Protein AF-A0A350M2S9-F1 (afdb_monomer_lite)

Sequence (70 aa):
MRSNELTSATYTLPPDAHRILSVAISMIRQEDKQLHTYRIYSKHLIDFFPALKSDKNAIARLDKATDALM

Structure (mmCIF, N/CA/C/O backbone):
data_AF-A0A350M2S9-F1
#
_entry.id   AF-A0A350M2S9-F1
#
loop_
_atom_site.group_PDB
_atom_site.id
_atom_site.type_symbol
_atom_site.label_atom_id
_atom_site.label_alt_id
_atom_site.label_comp_id
_atom_site.label_asym_id
_atom_site.label_entity_id
_atom_site.label_seq_id
_atom_site.pdbx_PDB_ins_code
_atom_site.Cartn_x
_atom_site.Cartn_y
_atom_site.Cartn_z
_atom_site.occupancy
_atom_site.B_iso_or_equiv
_atom_site.auth_seq_id
_atom_site.auth_comp_id
_atom_site.auth_asym_id
_atom_site.auth_atom_id
_atom_site.pdbx_PDB_model_num
ATOM 1 N N . MET A 1 1 ? -16.361 13.056 8.361 1.00 50.09 1 MET A N 1
ATOM 2 C CA . MET A 1 1 ? -15.790 13.107 6.999 1.00 50.09 1 MET A CA 1
ATOM 3 C C . MET A 1 1 ? -16.630 12.228 6.105 1.00 50.09 1 MET A C 1
ATOM 5 O O . MET A 1 1 ? -16.908 11.088 6.468 1.00 50.09 1 MET A O 1
ATOM 9 N N . ARG A 1 2 ? -17.156 12.796 5.022 1.00 50.06 2 ARG A N 1
ATOM 10 C CA . ARG A 1 2 ? -18.076 12.092 4.117 1.00 50.06 2 ARG A CA 1
ATOM 11 C C . ARG A 1 2 ? -17.248 11.213 3.183 1.00 50.06 2 ARG A C 1
ATOM 13 O O . ARG A 1 2 ? -16.189 11.637 2.745 1.00 50.06 2 ARG A O 1
ATOM 20 N N . SER A 1 3 ? -17.735 10.013 2.867 1.00 57.19 3 SER A N 1
ATOM 21 C CA . SER A 1 3 ? -17.054 9.012 2.023 1.00 57.19 3 SER A CA 1
ATOM 22 C C . SER A 1 3 ? -16.398 9.603 0.756 1.00 57.19 3 SER A C 1
ATOM 24 O O . SER A 1 3 ? -15.290 9.206 0.414 1.00 57.19 3 SER A O 1
ATOM 26 N N . ASN A 1 4 ? -16.999 10.640 0.159 1.00 59.06 4 ASN A N 1
ATOM 27 C CA . ASN A 1 4 ? -16.461 11.363 -0.999 1.00 59.06 4 ASN A CA 1
ATOM 28 C C . ASN A 1 4 ? -15.099 12.046 -0.780 1.00 59.06 4 ASN A C 1
ATOM 30 O O . ASN A 1 4 ? -14.307 12.083 -1.714 1.00 59.06 4 ASN A O 1
ATOM 34 N N . GLU A 1 5 ? -14.810 12.576 0.412 1.00 60.12 5 GLU A N 1
ATOM 35 C CA . GLU A 1 5 ? -13.540 13.268 0.705 1.00 60.12 5 GLU A CA 1
ATOM 36 C C . GLU A 1 5 ? -12.370 12.275 0.759 1.00 60.12 5 GLU A C 1
ATOM 38 O O . GLU A 1 5 ? -11.279 12.544 0.257 1.00 60.12 5 GLU A O 1
ATOM 43 N N . LEU A 1 6 ? -12.627 11.083 1.306 1.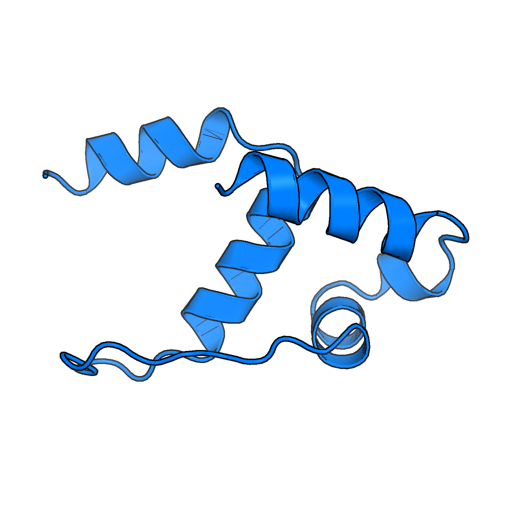00 61.28 6 LEU A N 1
ATOM 44 C CA . LEU A 1 6 ? -11.671 9.977 1.341 1.00 61.28 6 LEU A CA 1
ATOM 45 C C . LEU A 1 6 ? -11.428 9.429 -0.063 1.00 61.28 6 LEU A C 1
ATOM 47 O O . LEU A 1 6 ? -10.278 9.281 -0.462 1.00 61.28 6 LEU A O 1
ATOM 51 N N . THR A 1 7 ? -12.483 9.206 -0.852 1.00 62.53 7 THR A N 1
ATOM 52 C CA . THR A 1 7 ? -12.326 8.785 -2.250 1.00 62.53 7 THR A CA 1
ATOM 53 C C . THR A 1 7 ? -11.540 9.825 -3.051 1.00 62.53 7 THR A C 1
ATOM 55 O O . THR A 1 7 ? -10.623 9.452 -3.777 1.00 62.53 7 THR A O 1
ATOM 58 N N . SER A 1 8 ? -11.808 11.125 -2.869 1.00 61.88 8 SER A N 1
ATOM 59 C CA . SER A 1 8 ? -11.039 12.179 -3.542 1.00 61.88 8 SER A CA 1
ATOM 60 C C . SER A 1 8 ? -9.566 12.207 -3.131 1.00 61.88 8 SER A C 1
ATOM 62 O O . SER A 1 8 ? -8.703 12.342 -3.994 1.00 61.88 8 SER A O 1
ATOM 64 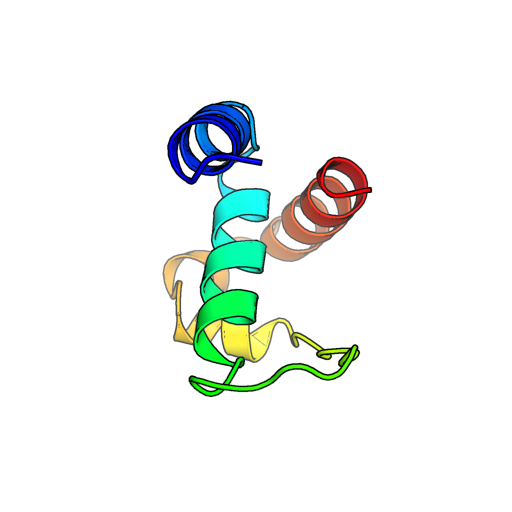N N . ALA A 1 9 ? -9.273 12.018 -1.840 1.00 63.81 9 ALA A N 1
ATOM 65 C CA . ALA A 1 9 ? -7.909 11.993 -1.319 1.00 63.81 9 ALA A CA 1
ATOM 66 C C . ALA A 1 9 ? -7.121 10.769 -1.801 1.00 63.81 9 ALA A C 1
ATOM 68 O O . ALA A 1 9 ? -5.902 10.834 -1.940 1.00 63.81 9 ALA A O 1
ATOM 69 N N . THR A 1 10 ? -7.801 9.658 -2.111 1.00 63.69 10 THR A N 1
ATOM 70 C CA . THR A 1 10 ? -7.103 8.513 -2.693 1.00 63.69 10 THR A CA 1
ATOM 71 C C . THR A 1 10 ? -6.531 8.841 -4.074 1.00 63.69 10 THR A C 1
ATOM 73 O O . THR A 1 10 ? -5.381 8.508 -4.300 1.00 63.69 10 THR A O 1
ATOM 76 N N . TYR A 1 11 ? -7.214 9.597 -4.945 1.00 67.25 11 TYR A N 1
ATOM 77 C CA . TYR A 1 11 ? -6.711 9.903 -6.301 1.00 67.25 11 TYR A CA 1
ATOM 78 C C . TYR A 1 11 ? -5.409 10.717 -6.351 1.00 67.25 11 TYR A C 1
ATOM 80 O O . TYR A 1 11 ? -4.752 10.748 -7.391 1.00 67.25 11 TYR A O 1
ATOM 88 N N . THR A 1 12 ? -5.034 11.390 -5.263 1.00 73.81 12 THR A N 1
ATOM 89 C CA . THR A 1 12 ? -3.763 12.123 -5.171 1.00 73.81 12 THR A CA 1
ATOM 90 C C . THR A 1 12 ? -2.594 11.243 -4.729 1.00 73.81 12 THR A C 1
ATOM 92 O O . THR A 1 12 ? -1.452 11.700 -4.730 1.00 73.81 12 THR A O 1
ATOM 95 N N . LEU A 1 13 ? -2.851 9.987 -4.349 1.00 72.50 13 LEU A N 1
ATOM 96 C CA . LEU A 1 13 ? -1.821 9.077 -3.871 1.00 72.50 13 LEU A CA 1
ATOM 97 C C . LEU A 1 13 ? -1.038 8.444 -5.028 1.00 72.50 13 LEU A C 1
ATOM 99 O O . LEU A 1 13 ? -1.614 8.061 -6.051 1.00 72.50 13 LEU A O 1
ATOM 103 N N . PRO A 1 14 ? 0.280 8.239 -4.859 1.00 79.62 14 PRO A N 1
ATOM 104 C CA . PRO A 1 14 ? 1.055 7.427 -5.783 1.00 79.62 14 PRO A CA 1
ATOM 105 C C . PRO A 1 14 ? 0.457 6.013 -5.937 1.00 79.62 14 PRO A C 1
ATOM 107 O O . PRO A 1 14 ? -0.060 5.457 -4.963 1.00 79.62 14 PRO A O 1
ATOM 110 N N . PRO A 1 15 ? 0.584 5.364 -7.111 1.00 81.31 15 PRO A N 1
ATOM 111 C CA . PRO A 1 15 ? 0.010 4.036 -7.351 1.00 81.31 15 PRO A CA 1
ATOM 112 C C . PRO A 1 15 ? 0.420 2.976 -6.320 1.00 81.31 15 PRO A C 1
ATOM 114 O O . PRO A 1 15 ? -0.380 2.121 -5.953 1.00 81.31 15 PRO A O 1
ATOM 117 N N . ASP A 1 16 ? 1.653 3.036 -5.818 1.00 80.44 16 ASP A N 1
ATOM 118 C CA . ASP A 1 16 ? 2.134 2.099 -4.802 1.00 80.44 16 ASP A CA 1
ATOM 119 C C . ASP A 1 16 ? 1.542 2.381 -3.405 1.00 80.44 16 ASP A C 1
ATOM 121 O O . ASP A 1 16 ? 1.290 1.441 -2.654 1.00 80.44 16 ASP A O 1
ATOM 125 N N . ALA A 1 17 ? 1.195 3.632 -3.084 1.00 77.56 17 ALA A N 1
ATOM 126 C CA . ALA A 1 17 ? 0.496 3.982 -1.841 1.00 77.56 17 ALA A CA 1
ATOM 127 C C . ALA A 1 17 ? -0.958 3.480 -1.863 1.00 77.56 17 ALA A C 1
ATOM 129 O O . ALA A 1 17 ? -1.451 2.919 -0.883 1.00 77.56 17 ALA A O 1
ATOM 130 N N . HIS A 1 18 ? -1.613 3.558 -3.025 1.00 81.94 18 HIS A N 1
ATOM 131 C CA . HIS A 1 18 ? -2.905 2.909 -3.252 1.00 81.94 18 HIS A CA 1
ATOM 132 C C . HIS A 1 18 ? -2.858 1.391 -3.046 1.00 81.94 18 HIS A C 1
ATOM 134 O O . HIS A 1 18 ? -3.787 0.817 -2.471 1.00 81.94 18 HIS A O 1
ATOM 140 N N . ARG A 1 19 ? -1.790 0.727 -3.509 1.00 81.44 19 ARG A N 1
ATOM 141 C CA . ARG A 1 19 ? -1.608 -0.722 -3.332 1.00 81.44 19 ARG A CA 1
ATOM 142 C C . ARG A 1 19 ? -1.485 -1.089 -1.855 1.00 81.44 19 ARG A C 1
ATOM 144 O O . ARG A 1 19 ? -2.148 -2.027 -1.417 1.00 81.44 19 ARG A O 1
ATOM 151 N N . ILE A 1 20 ? -0.708 -0.320 -1.088 1.00 81.19 20 ILE A N 1
ATOM 152 C CA . ILE A 1 20 ? -0.565 -0.497 0.366 1.00 81.19 20 ILE A CA 1
ATOM 153 C C . ILE A 1 20 ? -1.924 -0.364 1.063 1.00 81.19 20 ILE A C 1
ATOM 155 O O . ILE A 1 20 ? -2.319 -1.269 1.799 1.00 81.19 20 ILE A O 1
ATOM 159 N N . LEU A 1 21 ? -2.677 0.705 0.781 1.00 81.19 21 LEU A N 1
ATOM 160 C CA . LEU A 1 21 ? -4.006 0.916 1.367 1.00 81.19 21 LEU A CA 1
ATOM 161 C C . LEU A 1 21 ? -5.001 -0.186 0.992 1.00 81.19 21 LEU A C 1
ATOM 163 O O . LEU A 1 21 ? -5.771 -0.626 1.840 1.00 81.19 21 LEU A O 1
ATOM 16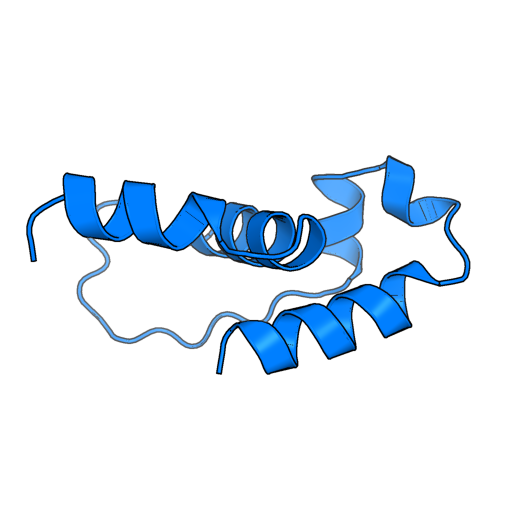7 N N . SER A 1 22 ? -4.974 -0.667 -0.251 1.00 80.94 22 SER A N 1
ATOM 168 C CA . SER A 1 22 ? -5.881 -1.729 -0.710 1.00 80.94 22 SER A CA 1
ATOM 169 C C . SER A 1 22 ? -5.659 -3.030 0.063 1.00 80.94 22 SER A C 1
ATOM 171 O O . SER A 1 22 ? -6.619 -3.665 0.500 1.00 80.94 22 SER A O 1
ATOM 173 N N . VAL A 1 23 ? -4.393 -3.400 0.293 1.00 81.50 23 VAL A N 1
ATOM 174 C CA . VAL A 1 23 ? -4.056 -4.567 1.120 1.00 81.50 23 VAL A CA 1
ATOM 175 C C . VAL A 1 23 ? -4.442 -4.319 2.576 1.00 81.50 23 VAL A C 1
ATOM 177 O O . VAL A 1 23 ? -5.075 -5.185 3.173 1.00 81.50 23 VAL A O 1
ATOM 180 N N . ALA A 1 24 ? -4.154 -3.138 3.132 1.00 78.81 24 ALA A N 1
ATOM 181 C CA . ALA A 1 24 ? -4.541 -2.786 4.501 1.00 78.81 24 ALA A CA 1
ATOM 182 C C . ALA A 1 24 ? -6.056 -2.931 4.729 1.00 78.81 24 ALA A C 1
ATOM 184 O O . ALA A 1 24 ? -6.480 -3.596 5.671 1.00 78.81 24 ALA A O 1
ATOM 185 N N . ILE A 1 25 ? -6.869 -2.382 3.822 1.00 78.88 25 ILE A N 1
ATOM 186 C CA . ILE A 1 25 ? -8.334 -2.471 3.866 1.00 78.88 25 ILE A CA 1
ATOM 187 C C . ILE A 1 25 ? -8.795 -3.927 3.775 1.00 78.88 25 ILE A C 1
ATOM 189 O O . ILE A 1 25 ? -9.680 -4.324 4.525 1.00 78.88 25 ILE A O 1
ATOM 193 N N . SER A 1 26 ? -8.174 -4.745 2.917 1.00 79.44 26 SER A N 1
ATOM 194 C CA . SER A 1 26 ? -8.524 -6.169 2.801 1.00 79.44 26 SER A CA 1
ATOM 195 C C . SER A 1 26 ? -8.269 -6.978 4.083 1.00 79.44 26 SER A C 1
ATOM 197 O O . SER A 1 26 ? -8.877 -8.029 4.277 1.00 79.44 26 SER A O 1
ATOM 199 N N . MET A 1 27 ? -7.378 -6.497 4.959 1.00 77.25 27 MET A N 1
ATOM 200 C CA . MET A 1 27 ? -7.038 -7.143 6.230 1.00 77.25 27 MET A CA 1
ATOM 201 C C . MET A 1 27 ? -7.927 -6.685 7.398 1.00 77.25 27 MET A C 1
ATOM 203 O O . MET A 1 27 ? -7.945 -7.349 8.437 1.00 77.25 27 MET A O 1
ATOM 207 N N . ILE A 1 28 ? -8.675 -5.588 7.235 1.00 77.06 28 ILE A N 1
ATOM 208 C CA . ILE A 1 28 ? -9.634 -5.087 8.225 1.00 77.06 28 ILE A CA 1
ATOM 209 C C . ILE A 1 28 ? -10.934 -5.890 8.107 1.00 77.06 28 ILE A C 1
ATOM 211 O O . ILE A 1 28 ? -11.531 -5.997 7.035 1.00 77.06 28 ILE A O 1
ATOM 215 N N . ARG A 1 29 ? -11.404 -6.457 9.223 1.00 70.94 29 ARG A N 1
ATOM 216 C CA . ARG A 1 29 ? -12.708 -7.133 9.269 1.00 70.94 29 ARG A CA 1
ATOM 217 C C . ARG A 1 29 ? -13.825 -6.087 9.290 1.00 70.94 29 ARG A C 1
ATOM 219 O O . ARG A 1 29 ? -13.685 -5.038 9.917 1.00 70.94 29 ARG A O 1
ATOM 226 N N . GLN A 1 30 ? -14.949 -6.365 8.622 1.00 58.88 30 GLN A N 1
ATOM 227 C CA . GLN A 1 30 ? -16.144 -5.530 8.7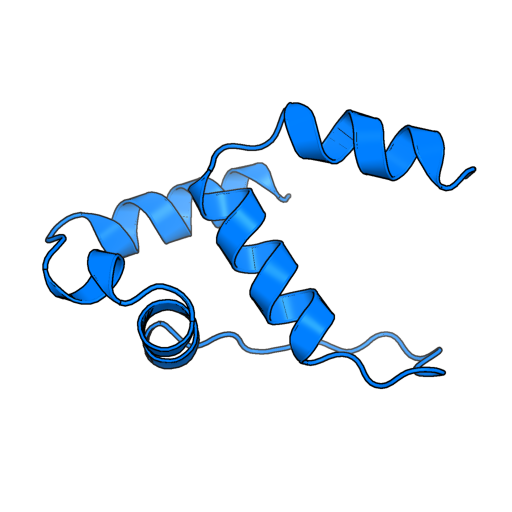79 1.00 58.88 30 GLN A CA 1
ATOM 228 C C . GLN A 1 30 ? -16.497 -5.469 10.273 1.00 58.88 30 GLN A C 1
ATOM 230 O O . GLN A 1 30 ? -16.552 -6.508 10.923 1.00 58.88 30 GLN A O 1
ATOM 235 N N . GLU A 1 31 ? -16.694 -4.252 10.792 1.00 61.50 31 GLU A N 1
ATOM 236 C CA . GLU A 1 31 ? -16.964 -3.922 12.208 1.00 61.50 31 GLU A CA 1
ATOM 237 C C . GLU A 1 31 ? -15.756 -3.796 13.146 1.00 61.50 31 GLU A C 1
ATOM 239 O O . GLU A 1 31 ? -15.938 -3.600 14.351 1.00 61.50 31 GLU A O 1
ATOM 244 N N . ASP A 1 32 ? -14.530 -3.802 12.622 1.00 64.69 32 ASP A N 1
ATOM 245 C CA . ASP A 1 32 ? -13.360 -3.561 13.458 1.00 64.69 32 ASP A CA 1
ATOM 246 C C . ASP A 1 32 ? -13.248 -2.076 13.855 1.00 64.69 32 ASP A C 1
ATOM 248 O O . ASP A 1 32 ? -12.810 -1.223 13.083 1.00 64.69 32 ASP A O 1
ATOM 252 N N . LYS A 1 33 ? -13.736 -1.743 15.056 1.00 66.44 33 LYS A N 1
ATOM 253 C CA . LYS A 1 33 ? -13.766 -0.367 15.596 1.00 66.44 33 LYS A CA 1
ATOM 254 C C . LYS A 1 33 ? -12.530 -0.014 16.426 1.00 66.44 33 LYS A C 1
ATOM 256 O O . LYS A 1 33 ? -12.465 1.088 16.971 1.00 66.44 33 LYS A O 1
ATOM 261 N N . GLN A 1 34 ? -11.589 -0.942 16.581 1.00 70.38 34 GLN A N 1
ATOM 262 C CA . GLN A 1 34 ? -10.371 -0.721 17.355 1.00 70.38 34 GLN A CA 1
ATOM 263 C C . GLN A 1 34 ? -9.223 -0.242 16.459 1.00 70.38 34 GLN A C 1
ATOM 265 O O . GLN A 1 34 ? -9.164 -0.547 15.270 1.00 70.38 34 GLN A O 1
ATOM 270 N N . LEU A 1 35 ? -8.310 0.539 17.042 1.00 66.25 35 LEU A N 1
ATOM 271 C CA . LEU A 1 35 ? -7.076 0.945 16.375 1.00 66.25 35 LEU A CA 1
ATOM 272 C C . LEU A 1 35 ? -6.147 -0.267 16.286 1.00 66.25 35 LEU A C 1
ATOM 274 O O . LEU A 1 35 ? -5.581 -0.691 17.292 1.00 66.25 35 LEU A O 1
ATOM 278 N N . HIS A 1 36 ? -5.989 -0.801 15.078 1.00 69.69 36 HIS A N 1
ATOM 279 C CA . HIS A 1 36 ? -5.105 -1.930 14.811 1.00 69.69 36 HIS A CA 1
ATOM 280 C C . HIS A 1 36 ? -3.869 -1.501 14.042 1.00 69.69 36 HIS A C 1
ATOM 282 O O . HIS A 1 36 ? -3.950 -0.829 13.014 1.00 69.69 36 HIS A O 1
ATOM 288 N N . THR A 1 37 ? -2.715 -1.967 14.510 1.00 74.88 37 THR A N 1
ATOM 289 C CA . THR A 1 37 ? -1.473 -1.900 13.743 1.00 74.88 37 THR A CA 1
ATOM 290 C C . THR A 1 37 ? -1.384 -3.135 12.854 1.00 74.88 37 THR A C 1
ATOM 292 O O . THR A 1 37 ? -1.139 -4.240 13.339 1.00 74.88 37 THR A O 1
ATOM 295 N N . TYR A 1 38 ? -1.545 -2.959 11.542 1.00 74.00 38 TYR A N 1
ATOM 296 C CA . TYR A 1 38 ? -1.370 -4.042 10.573 1.00 74.00 38 TYR A CA 1
ATOM 297 C C . TYR A 1 38 ? 0.054 -4.059 10.029 1.00 74.00 38 TYR A C 1
ATOM 299 O O . TYR A 1 38 ? 0.539 -3.081 9.462 1.00 74.00 38 TYR A O 1
ATOM 307 N N . ARG A 1 39 ? 0.724 -5.208 10.154 1.00 80.75 39 ARG A N 1
ATOM 308 C CA . ARG A 1 39 ? 2.025 -5.430 9.524 1.00 80.75 39 ARG A CA 1
ATOM 309 C C . ARG A 1 39 ? 1.832 -6.004 8.124 1.00 80.75 39 ARG A C 1
ATOM 311 O O . ARG A 1 39 ? 1.478 -7.173 7.967 1.00 80.75 39 ARG A O 1
ATOM 318 N N . ILE A 1 40 ? 2.099 -5.190 7.108 1.00 79.38 40 ILE A N 1
ATOM 319 C CA . ILE A 1 40 ? 2.054 -5.611 5.706 1.00 79.38 40 ILE A CA 1
ATOM 320 C C . ILE A 1 40 ? 3.459 -6.045 5.289 1.00 79.38 40 ILE A C 1
ATOM 322 O O . ILE A 1 40 ? 4.391 -5.247 5.266 1.00 79.38 40 ILE A O 1
ATOM 326 N N . TYR A 1 41 ? 3.622 -7.330 4.978 1.00 82.31 41 TYR A N 1
ATOM 327 C CA . TYR A 1 41 ? 4.870 -7.858 4.433 1.00 82.31 41 TYR A CA 1
ATOM 328 C C . TYR A 1 41 ? 4.880 -7.721 2.912 1.00 82.31 41 TYR A C 1
ATOM 330 O O . TYR A 1 41 ? 3.840 -7.869 2.269 1.00 82.31 41 TYR A O 1
ATOM 338 N N . SER A 1 42 ? 6.064 -7.566 2.317 1.00 76.56 42 SER A N 1
ATOM 339 C CA . SER A 1 42 ? 6.227 -7.481 0.860 1.00 76.56 42 SER A CA 1
ATOM 340 C C . SER A 1 42 ? 5.618 -8.680 0.125 1.00 76.56 42 SER A C 1
ATOM 342 O O . SER A 1 42 ? 5.104 -8.515 -0.977 1.00 76.56 42 SER A O 1
ATOM 344 N N . LYS A 1 43 ? 5.591 -9.871 0.749 1.00 82.81 43 LYS A N 1
ATOM 345 C CA . LYS A 1 43 ? 4.912 -11.044 0.175 1.00 82.81 43 LYS A CA 1
ATOM 346 C C . LYS A 1 43 ? 3.417 -10.790 -0.054 1.00 82.81 43 LYS A C 1
ATOM 348 O O . LYS A 1 43 ? 2.930 -11.097 -1.127 1.00 82.81 43 LYS A O 1
ATOM 353 N N . HIS A 1 44 ? 2.715 -10.168 0.901 1.00 82.50 44 HIS A N 1
ATOM 354 C CA . HIS A 1 44 ? 1.273 -9.913 0.790 1.00 82.50 44 HIS A CA 1
ATOM 355 C C . HIS A 1 44 ? 0.973 -8.940 -0.351 1.00 82.50 44 HIS A C 1
ATOM 357 O O . HIS A 1 44 ? -0.005 -9.102 -1.073 1.00 82.50 44 HIS A O 1
ATOM 363 N N . LEU A 1 45 ? 1.852 -7.954 -0.546 1.00 80.25 45 LEU A N 1
ATOM 364 C CA . LEU A 1 45 ? 1.762 -7.024 -1.667 1.00 80.25 45 LEU A CA 1
ATOM 365 C C . LEU A 1 45 ? 2.018 -7.718 -3.005 1.00 80.25 45 LEU A C 1
ATOM 367 O O . LEU A 1 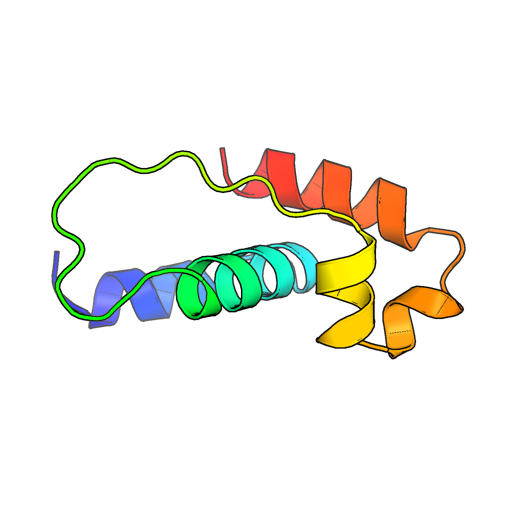45 ? 1.325 -7.418 -3.966 1.00 80.25 45 LEU A O 1
ATOM 371 N N . ILE A 1 46 ? 2.971 -8.649 -3.076 1.00 83.31 46 ILE A N 1
ATOM 372 C CA . ILE A 1 46 ? 3.231 -9.437 -4.290 1.00 83.31 46 ILE A CA 1
ATOM 373 C C . ILE A 1 46 ? 2.071 -10.397 -4.583 1.00 83.31 46 ILE A C 1
ATOM 375 O O . ILE A 1 46 ? 1.690 -10.537 -5.740 1.00 83.31 46 ILE A O 1
ATOM 379 N N . ASP A 1 47 ? 1.488 -11.020 -3.560 1.00 82.94 47 ASP A N 1
ATOM 380 C CA . ASP A 1 47 ? 0.349 -11.929 -3.717 1.00 82.94 47 ASP A CA 1
ATOM 381 C C . ASP A 1 47 ? -0.870 -11.185 -4.297 1.00 82.94 47 ASP A C 1
ATOM 383 O O . ASP A 1 47 ? -1.528 -11.688 -5.206 1.00 82.94 47 ASP A O 1
ATOM 387 N N . PHE A 1 48 ? -1.128 -9.955 -3.833 1.00 78.94 48 PHE A N 1
ATOM 388 C CA . PHE A 1 48 ? -2.183 -9.087 -4.375 1.00 78.94 48 PHE A CA 1
ATOM 389 C C . PHE A 1 48 ? -1.807 -8.406 -5.702 1.00 78.94 48 PHE A C 1
ATOM 391 O O . PHE A 1 48 ? -2.673 -8.172 -6.544 1.00 78.94 48 PHE A O 1
ATOM 398 N N . PHE A 1 49 ? -0.527 -8.088 -5.912 1.00 83.44 49 PHE A N 1
ATOM 399 C CA . PHE A 1 49 ? -0.007 -7.410 -7.102 1.00 83.44 49 PHE A CA 1
ATOM 400 C C . PHE A 1 49 ? 1.223 -8.150 -7.664 1.00 83.44 49 PHE A C 1
ATOM 402 O O . PHE A 1 49 ? 2.361 -7.696 -7.484 1.00 83.44 49 PHE A O 1
ATOM 409 N N . PRO A 1 50 ? 1.027 -9.251 -8.420 1.00 83.06 50 PRO A N 1
ATOM 410 C CA . PRO A 1 50 ? 2.117 -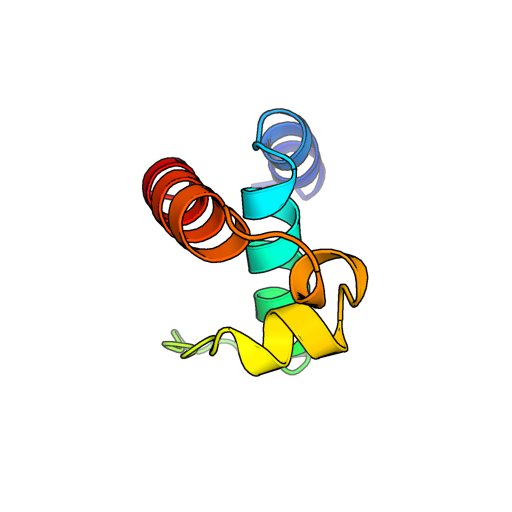10.127 -8.871 1.00 83.06 50 PRO A CA 1
ATOM 411 C C . PRO A 1 50 ? 3.198 -9.434 -9.705 1.00 83.06 50 PRO A C 1
ATOM 413 O O . PRO A 1 50 ? 4.353 -9.859 -9.702 1.00 83.06 50 PRO A O 1
ATOM 416 N N . ALA A 1 51 ? 2.849 -8.331 -10.375 1.00 81.44 51 ALA A N 1
ATOM 417 C CA . ALA A 1 51 ? 3.782 -7.505 -11.140 1.00 81.44 51 ALA A CA 1
ATOM 418 C C . ALA A 1 51 ? 4.959 -6.971 -10.297 1.00 81.44 51 ALA A C 1
ATOM 420 O O . ALA A 1 51 ? 6.031 -6.717 -10.840 1.00 81.44 51 ALA A O 1
ATOM 421 N N . LEU A 1 52 ? 4.797 -6.850 -8.973 1.00 80.12 52 LEU A N 1
ATOM 422 C CA . LEU A 1 52 ? 5.862 -6.421 -8.062 1.00 80.12 52 LEU A CA 1
ATOM 423 C C . LEU A 1 52 ? 6.990 -7.457 -7.923 1.00 80.12 52 LEU A C 1
ATOM 425 O O . LEU A 1 52 ? 8.106 -7.088 -7.572 1.00 80.12 52 LEU A O 1
ATOM 429 N N . LYS A 1 53 ? 6.740 -8.740 -8.226 1.00 80.69 53 LYS A N 1
ATOM 430 C CA . LYS A 1 53 ? 7.734 -9.820 -8.088 1.00 80.69 53 LYS A CA 1
ATOM 431 C C . LYS A 1 53 ? 8.946 -9.641 -9.001 1.00 80.69 53 LYS A C 1
ATOM 433 O O . LYS A 1 53 ? 10.058 -10.012 -8.638 1.00 80.69 53 LYS A O 1
ATOM 438 N N . SER A 1 54 ? 8.721 -9.112 -10.198 1.00 78.88 54 SER A N 1
ATOM 439 C CA . SER A 1 54 ? 9.756 -8.937 -11.222 1.00 78.88 54 SER A CA 1
ATOM 440 C C . SER A 1 54 ? 10.392 -7.548 -11.186 1.00 78.88 54 SER A C 1
ATOM 442 O O . SER A 1 54 ? 11.298 -7.262 -11.970 1.00 78.88 54 SER A O 1
ATOM 444 N N . ASP A 1 55 ? 9.929 -6.682 -10.288 1.00 78.38 55 ASP A N 1
ATOM 445 C CA . ASP A 1 55 ? 10.346 -5.295 -10.227 1.00 78.38 55 ASP A CA 1
ATOM 446 C C . ASP A 1 55 ? 11.431 -5.093 -9.168 1.00 78.38 55 ASP A C 1
ATOM 448 O O . ASP A 1 55 ? 11.179 -5.085 -7.962 1.00 78.38 55 ASP A O 1
ATOM 452 N N . LYS A 1 56 ? 12.664 -4.890 -9.641 1.00 78.50 56 LYS A N 1
ATOM 453 C CA . LYS A 1 56 ? 13.847 -4.689 -8.792 1.00 78.50 56 LYS A CA 1
ATOM 454 C C . LYS A 1 56 ? 13.735 -3.464 -7.877 1.00 78.50 56 LYS A C 1
ATOM 456 O O . LYS A 1 56 ? 14.418 -3.418 -6.860 1.00 78.50 56 LYS A O 1
ATOM 461 N N . ASN A 1 57 ? 12.874 -2.504 -8.216 1.00 81.69 57 ASN A N 1
ATOM 462 C CA . ASN A 1 57 ? 12.677 -1.270 -7.462 1.00 81.69 57 ASN A CA 1
ATOM 463 C C . ASN A 1 57 ? 11.397 -1.289 -6.612 1.00 81.69 57 ASN A C 1
ATOM 465 O O . ASN A 1 57 ? 11.081 -0.277 -5.988 1.00 81.69 57 ASN A O 1
ATOM 469 N N . ALA A 1 58 ? 10.662 -2.409 -6.560 1.00 75.56 58 ALA A N 1
ATOM 470 C CA . ALA A 1 58 ? 9.400 -2.501 -5.825 1.00 75.56 58 ALA A CA 1
ATOM 471 C C . ALA A 1 58 ? 9.541 -2.081 -4.356 1.00 75.56 58 ALA A C 1
ATOM 473 O O . ALA A 1 58 ? 8.738 -1.288 -3.882 1.00 75.56 58 ALA A O 1
ATOM 474 N N . ILE A 1 59 ? 10.579 -2.553 -3.656 1.00 75.62 59 ILE A N 1
ATOM 475 C CA . ILE A 1 59 ? 10.804 -2.230 -2.236 1.00 75.62 59 ILE A CA 1
ATOM 476 C C . ILE A 1 59 ? 11.023 -0.723 -2.048 1.00 75.62 59 ILE A C 1
ATOM 478 O O . ILE A 1 59 ? 10.316 -0.104 -1.265 1.00 75.62 59 ILE A O 1
ATOM 482 N N . ALA A 1 60 ? 11.909 -0.109 -2.836 1.00 81.69 60 ALA A N 1
ATOM 483 C CA . ALA A 1 60 ? 12.185 1.326 -2.736 1.00 81.69 60 ALA A CA 1
ATOM 484 C C . ALA A 1 60 ? 10.952 2.194 -3.046 1.00 81.69 60 ALA A C 1
ATOM 486 O O . ALA A 1 60 ? 10.756 3.248 -2.439 1.00 81.69 60 ALA A O 1
ATOM 487 N N . ARG A 1 61 ? 10.095 1.767 -3.985 1.00 79.25 61 ARG A N 1
ATOM 488 C CA . ARG A 1 61 ? 8.837 2.475 -4.255 1.00 79.25 61 ARG A CA 1
ATOM 489 C C . ARG A 1 61 ? 7.805 2.288 -3.149 1.00 79.25 61 ARG A C 1
ATOM 491 O O . ARG A 1 61 ? 7.057 3.223 -2.892 1.00 79.25 61 ARG A O 1
ATOM 498 N N . LEU A 1 62 ? 7.775 1.124 -2.501 1.00 79.38 62 LEU A N 1
ATOM 499 C CA . LEU A 1 62 ? 6.921 0.873 -1.340 1.00 79.38 62 LEU A CA 1
ATOM 500 C C . LEU A 1 62 ? 7.360 1.699 -0.126 1.00 79.38 62 LEU A C 1
ATOM 502 O O . LEU A 1 62 ? 6.501 2.267 0.541 1.00 79.38 62 LEU A O 1
ATOM 506 N N . ASP A 1 63 ? 8.664 1.842 0.112 1.00 78.94 63 ASP A N 1
ATOM 507 C CA . ASP A 1 63 ? 9.186 2.717 1.170 1.00 78.94 63 ASP A CA 1
ATOM 508 C C . ASP A 1 63 ? 8.759 4.170 0.918 1.00 78.94 63 ASP A C 1
ATOM 510 O O . ASP A 1 63 ? 8.078 4.773 1.745 1.00 78.94 63 ASP A O 1
ATOM 514 N N . LYS A 1 64 ? 9.008 4.687 -0.293 1.00 81.06 64 LYS A N 1
ATOM 515 C CA . LYS A 1 64 ? 8.568 6.036 -0.690 1.00 81.06 64 LYS A CA 1
ATOM 516 C C . LYS A 1 64 ? 7.045 6.214 -0.622 1.00 81.06 64 LYS A C 1
ATOM 518 O O . LYS A 1 64 ? 6.551 7.299 -0.326 1.00 81.06 64 LYS A O 1
ATOM 523 N N . ALA A 1 65 ? 6.287 5.173 -0.951 1.00 79.50 65 ALA A N 1
ATOM 524 C CA . ALA A 1 65 ? 4.833 5.191 -0.860 1.00 79.50 65 ALA A CA 1
ATOM 525 C C . ALA A 1 65 ? 4.345 5.213 0.592 1.00 79.50 65 ALA A C 1
ATOM 527 O O . ALA A 1 65 ? 3.314 5.819 0.863 1.00 79.50 65 ALA A O 1
ATOM 528 N N . THR A 1 66 ? 5.083 4.587 1.509 1.00 78.38 66 THR A N 1
ATOM 529 C CA . THR A 1 66 ? 4.799 4.636 2.947 1.00 78.38 66 THR A CA 1
ATOM 530 C C . THR A 1 66 ? 5.033 6.044 3.489 1.00 78.38 66 THR A C 1
ATOM 532 O O . THR A 1 66 ? 4.180 6.548 4.211 1.00 78.38 66 THR A O 1
ATOM 535 N N . ASP A 1 67 ? 6.107 6.719 3.067 1.00 79.06 67 ASP A N 1
ATOM 536 C CA . ASP A 1 67 ? 6.348 8.128 3.416 1.00 79.06 67 ASP A CA 1
ATOM 537 C C . ASP A 1 67 ? 5.227 9.049 2.914 1.00 79.06 67 ASP A C 1
ATOM 539 O O . ASP A 1 67 ? 4.840 9.984 3.601 1.00 79.06 67 ASP A O 1
ATOM 543 N N . ALA A 1 68 ? 4.671 8.776 1.729 1.00 74.88 68 ALA A N 1
ATOM 544 C CA . ALA A 1 68 ? 3.567 9.555 1.163 1.00 74.88 68 ALA A CA 1
ATOM 545 C C . ALA A 1 68 ? 2.212 9.329 1.866 1.00 74.88 68 ALA A C 1
ATOM 547 O O . ALA A 1 68 ? 1.252 10.042 1.573 1.00 74.88 68 ALA A O 1
ATOM 548 N N . LEU A 1 69 ? 2.113 8.310 2.725 1.00 72.88 69 LEU A N 1
ATOM 549 C CA . LEU A 1 69 ? 0.930 8.025 3.540 1.00 72.88 69 LEU A CA 1
ATOM 550 C C . LEU A 1 69 ? 1.013 8.645 4.946 1.00 72.88 69 LEU A C 1
ATOM 552 O O . LEU A 1 69 ? -0.004 8.631 5.643 1.00 72.88 69 LEU A O 1
ATOM 556 N N . MET A 1 70 ? 2.187 9.142 5.361 1.00 69.00 70 MET A N 1
ATOM 557 C CA . MET A 1 70 ? 2.384 9.890 6.613 1.00 69.00 70 MET A CA 1
ATOM 558 C C . MET A 1 70 ? 2.075 11.375 6.425 1.00 69.00 70 MET A C 1
ATOM 560 O O . MET A 1 70 ? 1.521 11.960 7.382 1.00 69.00 70 MET A O 1
#

Radius of gyration: 13.03 Å; chains: 1; bounding box: 32×25×29 Å

Foldseek 3Di:
DDPVVVVVVLVVADPLLNLVVVLVVVPDDVPPPDDDDDDDDVVSSCVVPVVLVPDPCSVVVNVVSVVVVD

Secondary structure (DSSP, 8-state):
--HHHHHHHHTTS-HHHHHHHHHHHHHSPTT--S-------HHHHHHH-GGGGG-TTHHHHHHHHHHTT-

pLDDT: mean 74.58, std 8.42, range [50.06, 83.44]